Protein AF-G2PBS2-F1 (afdb_monomer)

Nearest PDB structures (foldseek):
  7fsf-assembly1_A  TM=6.420E-01  e=9.560E+00  Thermotoga maritima MSB8

Structure (mmCIF, N/CA/C/O backbone):
data_AF-G2PBS2-F1
#
_entry.id   AF-G2PBS2-F1
#
loop_
_atom_site.group_PDB
_atom_site.id
_atom_site.type_symbol
_atom_site.label_atom_id
_atom_site.label_alt_id
_atom_site.label_comp_id
_atom_site.label_asym_id
_atom_site.label_entity_id
_atom_site.label_seq_id
_atom_site.pdbx_PDB_ins_code
_atom_site.Cartn_x
_atom_site.Cartn_y
_atom_site.Cartn_z
_atom_site.occupancy
_atom_site.B_iso_or_equiv
_atom_site.auth_seq_id
_atom_site.auth_comp_id
_atom_site.auth_asym_id
_atom_site.auth_atom_id
_atom_site.pdbx_PDB_model_num
ATOM 1 N N . MET A 1 1 ? -22.362 10.006 12.851 1.00 42.09 1 MET A N 1
ATOM 2 C CA . MET A 1 1 ? -21.540 8.785 12.687 1.00 42.09 1 MET A CA 1
ATOM 3 C C . MET A 1 1 ? 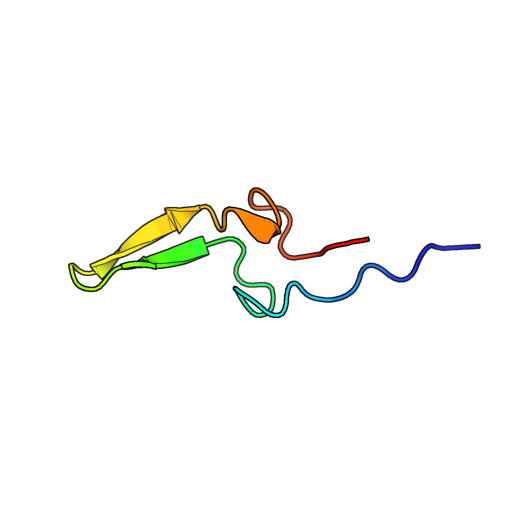-20.477 9.026 11.623 1.00 42.09 1 MET A C 1
ATOM 5 O O . MET A 1 1 ? -20.785 9.028 10.437 1.00 42.09 1 MET A O 1
ATOM 9 N N . THR A 1 2 ? -19.230 9.290 12.011 1.00 55.78 2 THR A N 1
ATOM 10 C CA . THR A 1 2 ? -18.109 9.340 11.063 1.00 55.78 2 THR A CA 1
ATOM 11 C C . THR A 1 2 ? -17.819 7.916 10.607 1.00 55.78 2 THR A C 1
ATOM 13 O O . THR A 1 2 ? -17.213 7.139 11.337 1.00 55.78 2 THR A O 1
ATOM 16 N N . MET A 1 3 ? -18.304 7.544 9.416 1.00 59.66 3 MET A N 1
ATOM 17 C CA . MET A 1 3 ? -17.963 6.263 8.790 1.00 59.66 3 MET A CA 1
ATOM 18 C C . MET A 1 3 ? -16.440 6.101 8.820 1.00 59.66 3 MET A C 1
ATOM 20 O O . MET A 1 3 ? -15.719 6.869 8.172 1.00 59.66 3 MET A O 1
ATOM 24 N N . ARG A 1 4 ? -15.953 5.153 9.629 1.00 69.25 4 ARG A N 1
ATOM 25 C CA . ARG A 1 4 ? -14.526 4.883 9.817 1.00 69.25 4 ARG A CA 1
ATOM 26 C C . ARG A 1 4 ? -13.970 4.431 8.473 1.00 69.25 4 ARG A C 1
ATOM 28 O O . ARG A 1 4 ? -14.171 3.300 8.056 1.00 69.25 4 ARG A O 1
ATOM 35 N N . ARG A 1 5 ? -13.300 5.341 7.769 1.00 76.50 5 ARG A N 1
ATOM 36 C CA . ARG A 1 5 ? -12.606 5.035 6.519 1.00 76.50 5 ARG A CA 1
ATOM 37 C C . ARG A 1 5 ? -11.499 4.027 6.825 1.00 76.50 5 ARG A C 1
ATOM 39 O O . ARG A 1 5 ? -10.501 4.380 7.453 1.00 76.50 5 ARG A O 1
ATOM 46 N N . VAL A 1 6 ? -11.679 2.781 6.400 1.00 85.94 6 VAL A N 1
ATOM 47 C CA . VAL A 1 6 ? -10.696 1.713 6.596 1.00 85.94 6 VAL A CA 1
ATOM 48 C C . VAL A 1 6 ? -9.533 1.956 5.638 1.00 85.94 6 VAL A C 1
ATOM 50 O O . VAL A 1 6 ? -9.734 2.269 4.460 1.00 85.94 6 VAL A O 1
ATOM 53 N N . ARG A 1 7 ? -8.285 1.848 6.119 1.00 89.00 7 ARG A N 1
ATOM 54 C CA . ARG A 1 7 ? -7.114 1.907 5.228 1.00 89.00 7 ARG A CA 1
ATOM 55 C C . ARG A 1 7 ? -7.258 0.826 4.168 1.00 89.00 7 ARG A C 1
ATOM 57 O O . ARG A 1 7 ? -7.507 -0.329 4.487 1.00 89.00 7 ARG A O 1
ATOM 64 N N . CYS A 1 8 ? -7.072 1.201 2.905 1.00 89.12 8 CYS A N 1
ATOM 65 C CA . CYS A 1 8 ? -7.164 0.253 1.804 1.00 89.12 8 CYS A CA 1
ATOM 66 C C . CY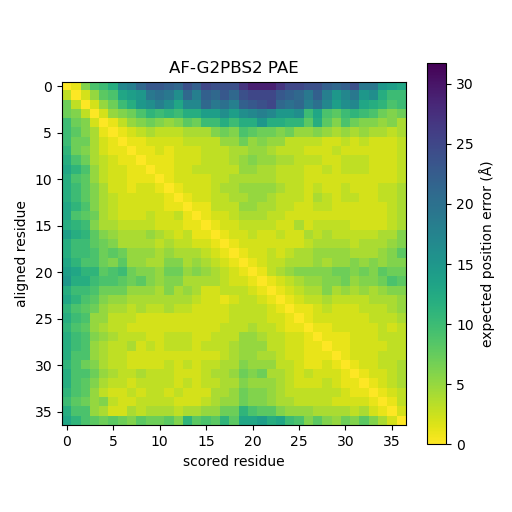S A 1 8 ? -6.150 -0.882 2.021 1.00 89.12 8 CYS A C 1
ATOM 68 O O . CYS A 1 8 ? -4.957 -0.596 1.961 1.00 89.12 8 CYS A O 1
ATOM 70 N N . PRO A 1 9 ? -6.562 -2.145 2.235 1.00 87.44 9 PRO A N 1
ATOM 71 C CA . PRO A 1 9 ? -5.642 -3.244 2.550 1.00 87.44 9 PRO A CA 1
ATOM 72 C C . PRO A 1 9 ? -4.718 -3.556 1.366 1.00 87.44 9 PRO A C 1
ATOM 74 O O . PRO A 1 9 ? -3.597 -4.029 1.516 1.00 87.44 9 PRO A O 1
ATOM 77 N N . VAL A 1 10 ? -5.176 -3.198 0.167 1.00 87.81 10 VAL A N 1
ATOM 78 C CA . VAL A 1 10 ? -4.539 -3.447 -1.123 1.00 87.81 10 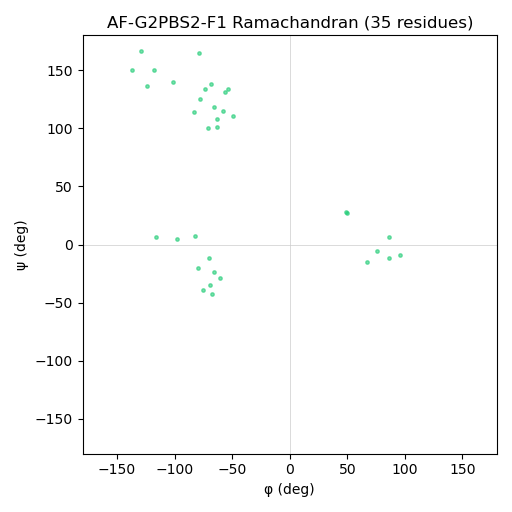VAL A CA 1
ATOM 79 C C . VAL A 1 10 ? -3.341 -2.529 -1.369 1.00 87.81 10 VAL A C 1
ATOM 81 O O . VAL A 1 10 ? -2.346 -2.986 -1.930 1.00 87.81 10 VAL A O 1
ATOM 84 N N . CYS A 1 11 ? -3.418 -1.255 -0.979 1.00 89.38 11 CYS A N 1
ATOM 85 C CA . CYS A 1 11 ? -2.291 -0.315 -1.072 1.00 89.38 11 CYS A CA 1
ATOM 86 C C . CYS A 1 11 ? -1.806 0.182 0.291 1.00 89.38 11 CYS A C 1
ATOM 88 O O . CYS A 1 11 ? -1.022 1.117 0.345 1.00 89.38 11 CYS A O 1
ATOM 90 N N . LYS A 1 12 ? -2.334 -0.362 1.390 1.00 88.81 12 LYS A N 1
ATOM 91 C CA . LYS A 1 12 ? -2.037 0.012 2.782 1.00 88.81 12 LYS A CA 1
ATOM 92 C C . LYS A 1 12 ? -2.105 1.520 3.080 1.00 88.81 12 LYS A C 1
ATOM 94 O O . LYS A 1 12 ? -1.458 2.005 3.998 1.00 88.81 12 LYS A O 1
ATOM 99 N N . GLY A 1 13 ? -2.909 2.269 2.324 1.00 88.44 13 GLY A N 1
ATOM 100 C CA . GLY A 1 13 ? -2.993 3.732 2.433 1.00 88.44 13 GLY A CA 1
ATOM 101 C C . GLY A 1 13 ? -2.131 4.535 1.453 1.00 88.44 13 GLY A C 1
ATOM 102 O O . GLY A 1 13 ? -2.378 5.726 1.308 1.00 88.44 13 GLY A O 1
ATOM 103 N N . GLU A 1 14 ? -1.224 3.912 0.695 1.00 90.81 14 GLU A N 1
ATOM 104 C CA . G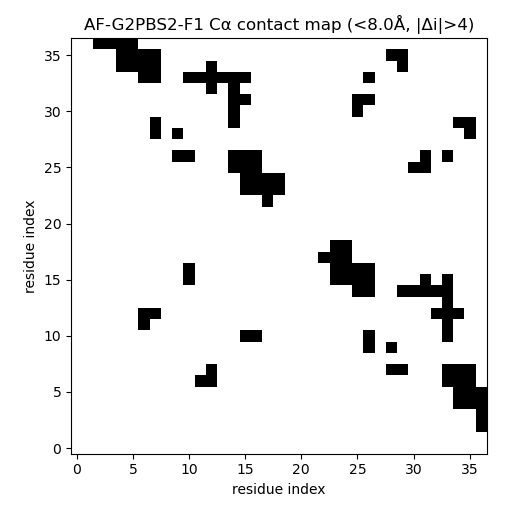LU A 1 14 ? -0.301 4.618 -0.213 1.00 90.81 14 GLU A CA 1
ATOM 105 C C . GLU A 1 14 ? -0.958 5.236 -1.456 1.00 90.81 14 GLU A C 1
ATOM 107 O O . GLU A 1 14 ? -0.331 6.017 -2.157 1.00 90.81 14 GLU A O 1
ATOM 112 N N . ARG A 1 15 ? -2.223 4.920 -1.765 1.00 92.31 15 ARG A N 1
ATOM 113 C CA . ARG A 1 15 ? -2.975 5.413 -2.949 1.00 92.31 15 ARG A CA 1
ATOM 114 C C . ARG A 1 15 ? -2.458 4.912 -4.307 1.00 92.31 15 ARG A C 1
ATOM 116 O O . ARG A 1 15 ? -3.201 4.951 -5.290 1.00 92.31 15 ARG A O 1
ATOM 123 N N . TYR A 1 16 ? -1.256 4.354 -4.368 1.00 91.94 16 TYR A N 1
ATOM 124 C CA . TYR A 1 16 ? -0.671 3.711 -5.544 1.00 91.94 16 TYR A CA 1
ATOM 125 C C . TYR A 1 16 ? -0.124 2.317 -5.207 1.00 91.94 16 TYR A C 1
ATOM 127 O O . TYR A 1 16 ? -0.010 1.927 -4.050 1.00 91.94 16 TYR A O 1
ATOM 135 N N . ARG A 1 17 ? 0.173 1.534 -6.243 1.00 88.62 17 ARG A N 1
ATOM 136 C CA . ARG A 1 17 ? 0.912 0.274 -6.182 1.00 88.62 17 ARG A CA 1
ATOM 137 C C . ARG A 1 17 ? 2.110 0.373 -7.105 1.00 88.62 17 ARG A C 1
ATOM 139 O O . ARG A 1 17 ? 1.982 0.842 -8.238 1.00 88.62 17 ARG A O 1
ATOM 146 N N . ARG A 1 18 ? 3.259 -0.097 -6.636 1.00 89.31 18 ARG A N 1
ATOM 147 C CA . ARG A 1 18 ? 4.441 -0.240 -7.479 1.00 89.31 18 ARG A CA 1
ATOM 148 C C . ARG A 1 18 ? 4.277 -1.498 -8.328 1.00 89.31 18 ARG A C 1
ATOM 150 O O . ARG A 1 18 ? 3.972 -2.570 -7.816 1.00 89.31 18 ARG A O 1
ATOM 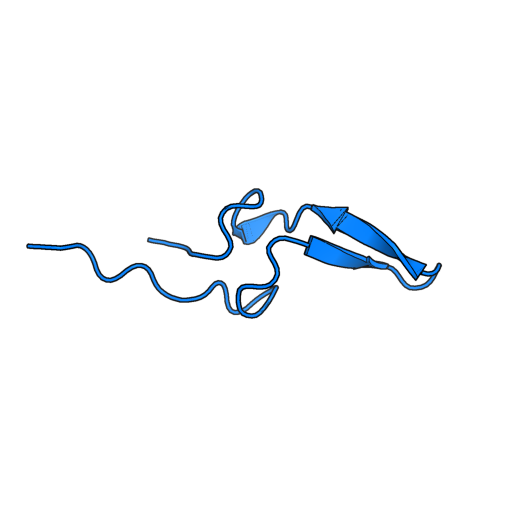157 N N . THR A 1 19 ? 4.385 -1.337 -9.636 1.00 84.94 19 THR A N 1
ATOM 158 C CA . THR A 1 19 ? 4.422 -2.451 -10.588 1.00 84.94 19 THR A CA 1
ATOM 159 C C . THR A 1 19 ? 5.813 -3.074 -10.593 1.00 84.94 19 THR A C 1
ATOM 161 O O . THR A 1 19 ? 6.770 -2.470 -10.107 1.00 84.94 19 THR A O 1
ATOM 164 N N . ARG A 1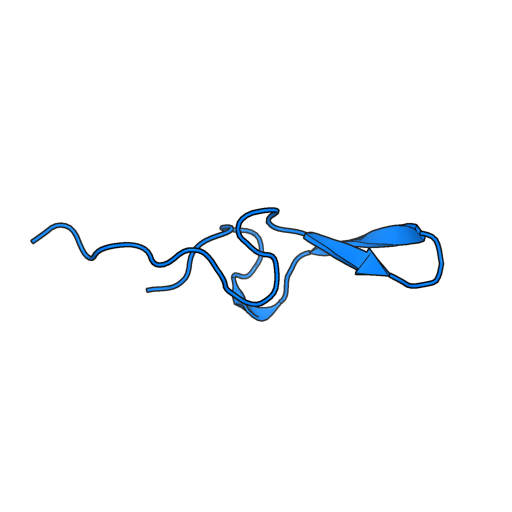 20 ? 5.935 -4.278 -11.158 1.00 86.25 20 ARG A N 1
ATOM 165 C CA . ARG A 1 20 ? 7.211 -5.004 -11.234 1.00 86.25 20 ARG A CA 1
ATOM 166 C C . ARG A 1 20 ? 8.285 -4.238 -12.019 1.00 86.25 20 ARG A C 1
ATOM 168 O O . ARG A 1 20 ? 9.456 -4.339 -11.697 1.00 86.25 20 ARG A O 1
ATOM 175 N N . THR A 1 21 ? 7.870 -3.410 -12.975 1.00 90.00 21 THR A N 1
ATOM 176 C CA . THR A 1 21 ? 8.719 -2.495 -13.754 1.00 90.00 21 THR A CA 1
ATOM 177 C C . THR A 1 21 ? 9.021 -1.172 -13.032 1.00 90.00 21 THR A C 1
ATOM 179 O O . THR A 1 21 ? 9.569 -0.254 -13.623 1.00 90.00 21 THR A O 1
ATOM 182 N N . GLY A 1 22 ? 8.645 -1.022 -11.756 1.00 90.31 22 GLY A N 1
ATOM 183 C CA . GLY A 1 22 ? 8.942 0.165 -10.946 1.00 90.31 22 GLY A CA 1
ATOM 184 C C . GLY A 1 22 ? 7.937 1.314 -11.078 1.00 90.31 22 GLY A C 1
ATOM 185 O O . GLY A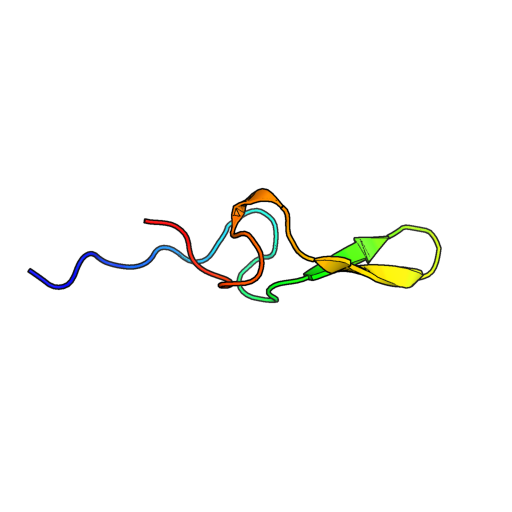 1 22 ? 7.928 2.205 -10.224 1.00 90.31 22 GLY A O 1
ATOM 186 N N . HIS A 1 23 ? 7.030 1.275 -12.060 1.00 90.62 23 HIS A N 1
ATOM 187 C CA . HIS A 1 23 ? 6.016 2.316 -12.240 1.00 90.62 23 HIS A CA 1
ATOM 188 C C . HIS A 1 23 ? 4.984 2.301 -11.113 1.00 90.62 23 HIS A C 1
ATOM 190 O O . HIS A 1 23 ? 4.485 1.241 -10.719 1.00 90.62 23 HIS A O 1
ATOM 196 N N . ARG A 1 24 ? 4.601 3.487 -10.635 1.00 91.81 24 ARG A N 1
ATOM 197 C CA . ARG A 1 24 ? 3.492 3.659 -9.691 1.00 91.81 24 ARG A CA 1
ATOM 198 C C . ARG A 1 24 ? 2.180 3.700 -10.469 1.00 91.81 24 ARG A C 1
ATOM 200 O O . ARG A 1 24 ? 1.930 4.633 -11.222 1.00 91.81 24 ARG A O 1
ATOM 207 N N . ARG A 1 25 ? 1.322 2.698 -10.280 1.00 90.69 25 ARG A N 1
ATOM 208 C CA . ARG A 1 25 ? -0.055 2.713 -10.790 1.00 90.69 25 ARG A CA 1
ATOM 209 C C . ARG A 1 25 ? -1.020 3.065 -9.675 1.00 90.69 25 ARG A C 1
ATOM 211 O O . ARG A 1 25 ? -0.888 2.571 -8.559 1.00 90.69 25 ARG A O 1
ATOM 218 N N . ARG A 1 26 ? -2.026 3.884 -9.982 1.00 91.81 26 ARG A N 1
ATOM 219 C CA . ARG A 1 26 ? -3.095 4.220 -9.034 1.00 91.81 26 ARG A CA 1
ATOM 220 C C . ARG A 1 26 ? -3.735 2.936 -8.495 1.00 91.81 26 ARG A C 1
ATOM 222 O O . ARG A 1 26 ? -4.031 2.010 -9.253 1.00 91.81 26 ARG A O 1
ATOM 229 N N . CYS A 1 27 ? -3.931 2.871 -7.180 1.00 89.75 27 CYS A N 1
ATOM 230 C CA . CYS A 1 27 ? -4.573 1.721 -6.561 1.00 89.75 27 CYS A CA 1
ATOM 231 C C . CYS A 1 27 ? -6.029 1.649 -7.030 1.00 89.75 27 CYS A C 1
ATOM 233 O O . CY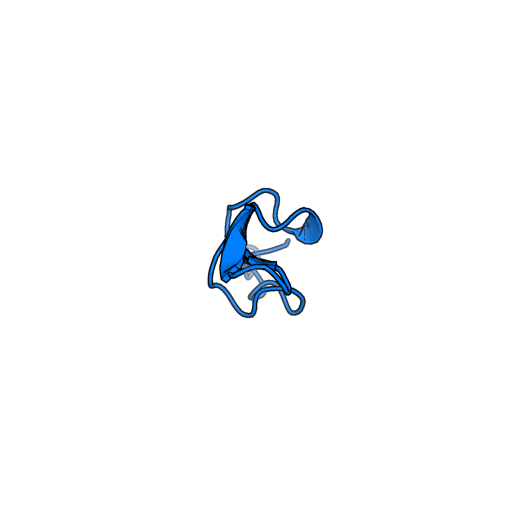S A 1 27 ? -6.807 2.567 -6.776 1.00 89.75 27 CYS A O 1
ATOM 235 N N . ARG A 1 28 ? -6.391 0.561 -7.718 1.00 89.25 28 ARG A N 1
ATOM 236 C CA . ARG A 1 28 ? -7.736 0.377 -8.283 1.00 89.25 28 ARG A CA 1
ATOM 237 C C . ARG A 1 28 ? -8.802 0.163 -7.205 1.00 89.25 28 ARG A C 1
ATOM 239 O O . ARG A 1 28 ? -9.890 0.703 -7.347 1.00 89.25 28 ARG A O 1
ATOM 246 N N . CYS A 1 29 ? -8.476 -0.512 -6.098 1.00 87.62 29 CYS A N 1
ATOM 247 C CA . CYS A 1 29 ? -9.452 -0.799 -5.037 1.00 87.62 29 CYS A CA 1
ATOM 248 C C . CYS A 1 29 ? -9.931 0.450 -4.298 1.00 87.62 29 CYS A C 1
ATOM 250 O O . CYS A 1 29 ? -11.120 0.594 -4.061 1.00 87.62 29 CYS A O 1
ATOM 252 N N . CYS A 1 30 ? -9.030 1.377 -3.966 1.00 89.19 30 CYS A N 1
ATOM 253 C CA . CYS A 1 30 ? -9.420 2.654 -3.360 1.00 89.19 30 CYS A CA 1
ATOM 254 C C . CYS A 1 30 ? -9.507 3.794 -4.381 1.00 89.19 30 CYS A C 1
ATOM 256 O O . CYS A 1 30 ? -9.664 4.942 -4.001 1.00 89.19 30 CYS A O 1
ATOM 258 N N . ARG A 1 31 ? -9.337 3.526 -5.682 1.00 88.50 31 ARG A N 1
ATOM 259 C CA . ARG A 1 31 ? -9.304 4.551 -6.746 1.00 88.50 31 ARG A CA 1
ATOM 260 C C . ARG A 1 31 ? -8.365 5.739 -6.453 1.00 88.50 31 ARG A C 1
ATOM 262 O O . ARG A 1 31 ? -8.574 6.838 -6.957 1.00 88.50 31 ARG A O 1
ATOM 269 N N . GLY A 1 32 ? -7.311 5.524 -5.663 1.00 87.75 32 GLY A N 1
ATOM 270 C CA . GLY A 1 32 ? -6.368 6.569 -5.246 1.00 87.75 32 GLY A CA 1
ATOM 271 C C . GLY A 1 32 ? -6.752 7.369 -3.994 1.00 87.75 32 GLY A C 1
ATOM 272 O O . GLY A 1 32 ? -6.029 8.293 -3.641 1.00 87.75 32 GLY A O 1
ATOM 273 N N . THR A 1 33 ? -7.820 7.025 -3.271 1.00 89.19 33 THR A N 1
ATOM 274 C CA . THR A 1 33 ? -8.174 7.695 -2.001 1.00 89.19 33 THR A CA 1
ATOM 275 C C . THR A 1 33 ? -7.349 7.193 -0.811 1.00 89.19 33 THR A C 1
ATOM 277 O O . THR A 1 33 ? -7.270 7.856 0.221 1.00 89.19 33 THR A O 1
ATOM 280 N N . GLY A 1 34 ? -6.747 6.002 -0.919 1.00 87.69 34 GLY A N 1
ATOM 281 C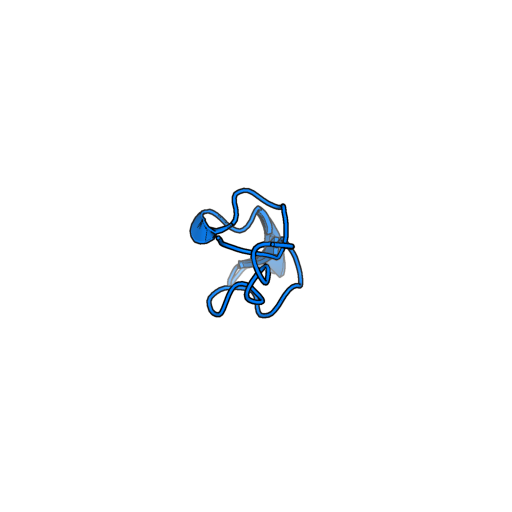 CA . GLY A 1 34 ? -5.986 5.357 0.163 1.00 87.69 34 GLY A CA 1
ATOM 282 C C . GLY A 1 34 ? -6.868 4.735 1.250 1.00 87.69 34 GLY A C 1
ATOM 283 O O . GLY A 1 34 ? -6.376 4.014 2.115 1.00 87.69 34 GLY A O 1
ATOM 284 N N . THR A 1 35 ? -8.179 4.938 1.171 1.00 89.00 35 THR A N 1
ATOM 285 C CA . THR A 1 35 ? -9.155 4.421 2.126 1.00 89.00 35 THR A CA 1
ATOM 286 C C . THR A 1 35 ? -10.379 3.880 1.405 1.00 89.00 35 THR A C 1
ATOM 288 O O . THR A 1 35 ? -10.725 4.331 0.316 1.00 89.00 35 THR A O 1
ATOM 291 N N . ILE A 1 36 ? -11.013 2.886 2.001 1.00 82.81 36 ILE A N 1
ATOM 292 C CA . ILE A 1 36 ? -12.278 2.310 1.556 1.00 82.81 36 ILE A CA 1
ATOM 293 C C . ILE A 1 36 ? -13.317 2.533 2.654 1.00 82.81 36 ILE A C 1
ATOM 295 O O . ILE A 1 36 ? -12.965 2.708 3.824 1.00 82.81 36 ILE A O 1
ATOM 299 N N . ARG A 1 37 ? -14.573 2.652 2.234 1.00 77.19 37 ARG A N 1
ATOM 300 C CA . ARG A 1 37 ? -15.726 2.681 3.131 1.00 77.19 37 ARG A CA 1
ATOM 301 C C . ARG A 1 37 ? -16.201 1.262 3.365 1.00 77.19 37 ARG A C 1
ATOM 303 O O . ARG A 1 37 ? -16.085 0.475 2.400 1.00 77.19 37 ARG A O 1
#

Foldseek 3Di:
DPPPFAQDPQCSQPQWDQDPVRDTHGDPVCSSRRTDD

pLDDT: mean 84.77, std 10.8, range [42.09, 92.31]

Secondary structure (DSSP, 8-state):
-----EE-TTTTT-SEEE-TTS-EEEPTTTTTSSEE-

Radius of gyration: 10.83 Å; Cα contacts (8 Å, |Δi|>4): 59; chains: 1; bounding box: 30×14×26 Å

Sequence (37 aa):
MTMRRVRCPVCKGERYRRTRTGHRRRCRCCRGTGTIR

Organism: Streptomyces violaceusniger (strain Tu 4113) (NCBI:txid653045)

Mean predicted aligned error: 5.27 Å

Solvent-accessible surface area (backbone atoms only — not comparable to full-atom values): 2248 Å² total; per-residue (Å²): 132,82,78,74,63,41,62,21,82,88,39,70,41,66,21,34,40,73,43,98,88,68,48,75,39,70,24,73,89,32,70,44,67,16,35,36,125